Protein AF-A0A2E1R8P8-F1 (afdb_monomer_lite)

pLDDT: mean 82.02, std 10.62, range [42.16, 93.25]

Foldseek 3Di:
DDLVQKDKDQDDPWDDAPDRDTHDARIWIAGNVRDIAGEHAADPVCLVVVLVVLVRCLVVVDHRYAYEYECNSVVDVVSVVSCVPRPRCVQRYDYDHPDDDSVNVSVSVVSSVVVVVVVD

Structure (mmCIF, N/CA/C/O backbone):
data_AF-A0A2E1R8P8-F1
#
_entry.id   AF-A0A2E1R8P8-F1
#
loop_
_atom_site.group_PDB
_atom_site.id
_atom_site.type_symbol
_atom_site.label_atom_id
_atom_site.label_alt_id
_atom_site.label_comp_id
_atom_site.label_asym_id
_atom_site.label_entity_id
_atom_site.label_seq_id
_atom_site.pdbx_PDB_ins_code
_atom_site.Cartn_x
_atom_site.Cartn_y
_atom_site.Cartn_z
_atom_site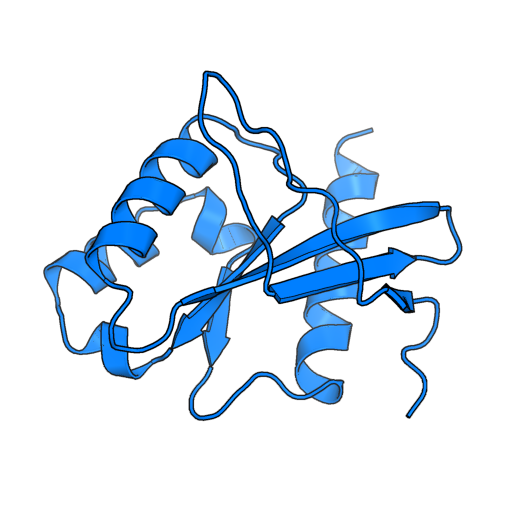.occupancy
_atom_site.B_iso_or_equiv
_atom_site.auth_seq_id
_atom_site.auth_comp_id
_atom_site.auth_asym_id
_atom_site.auth_atom_id
_atom_site.pdbx_PDB_model_num
ATOM 1 N N . ASN A 1 1 ? -23.000 -4.867 2.971 1.00 45.94 1 ASN A N 1
ATOM 2 C CA . ASN A 1 1 ? -21.568 -4.518 2.857 1.00 45.94 1 ASN A CA 1
ATOM 3 C C . ASN A 1 1 ? -21.086 -3.897 4.160 1.00 45.94 1 ASN A C 1
ATOM 5 O O . ASN A 1 1 ? -21.051 -2.684 4.266 1.00 45.94 1 ASN A O 1
ATOM 9 N N . LYS A 1 2 ? -20.805 -4.713 5.182 1.00 50.94 2 LYS A N 1
ATOM 10 C CA . LYS A 1 2 ? -20.149 -4.258 6.417 1.00 50.94 2 LYS A CA 1
ATOM 11 C C . LYS A 1 2 ? -18.732 -4.805 6.388 1.00 50.94 2 LYS A C 1
ATOM 13 O O . LYS A 1 2 ? -18.574 -5.994 6.116 1.00 50.94 2 LYS A O 1
ATOM 18 N N . ILE A 1 3 ? -17.740 -3.964 6.645 1.00 60.75 3 ILE A N 1
ATOM 19 C CA . ILE A 1 3 ? -16.432 -4.463 7.043 1.00 60.75 3 ILE A CA 1
ATOM 20 C C . ILE A 1 3 ? -16.523 -4.681 8.558 1.00 60.75 3 ILE A C 1
ATOM 22 O O . ILE A 1 3 ? -16.841 -3.732 9.274 1.00 60.75 3 ILE A O 1
ATOM 26 N N . PRO A 1 4 ? -16.356 -5.909 9.077 1.00 67.94 4 PRO A N 1
ATOM 27 C CA . PRO A 1 4 ? -16.381 -6.128 10.517 1.00 67.94 4 PRO A CA 1
ATOM 28 C C . PRO A 1 4 ? -15.318 -5.246 11.180 1.00 67.94 4 PRO A C 1
ATOM 30 O O . PRO A 1 4 ? -14.167 -5.276 10.770 1.00 67.94 4 PRO A O 1
ATOM 33 N N . ALA A 1 5 ? -15.723 -4.434 12.157 1.00 80.12 5 ALA A N 1
ATOM 34 C CA . ALA A 1 5 ? -14.879 -3.501 12.907 1.00 80.12 5 ALA A CA 1
ATOM 35 C C . ALA A 1 5 ? -14.208 -2.346 12.135 1.00 80.12 5 ALA A C 1
ATOM 37 O O . ALA A 1 5 ? -13.643 -1.487 12.805 1.00 80.12 5 ALA A O 1
ATOM 38 N N . TRP A 1 6 ? -14.307 -2.254 10.803 1.00 84.06 6 TRP A N 1
ATOM 39 C CA . TRP A 1 6 ? -13.785 -1.106 10.051 1.00 84.06 6 TRP A CA 1
ATOM 40 C C . TRP A 1 6 ? -14.877 -0.301 9.360 1.00 84.06 6 TRP A C 1
ATOM 42 O O . TRP A 1 6 ? -15.822 -0.840 8.786 1.00 84.06 6 TRP A O 1
ATOM 52 N N . GLU A 1 7 ? -14.692 1.009 9.349 1.00 85.69 7 GLU A N 1
ATOM 53 C CA . GLU A 1 7 ? -15.522 1.960 8.628 1.00 85.69 7 GLU A CA 1
ATOM 54 C C . GLU A 1 7 ? -14.688 2.644 7.548 1.00 85.69 7 GLU A C 1
ATOM 56 O O . GLU A 1 7 ? -13.566 3.085 7.800 1.00 85.69 7 GLU A O 1
ATOM 61 N N . LEU A 1 8 ? -15.236 2.718 6.334 1.00 84.06 8 LEU A N 1
ATOM 62 C CA . LEU A 1 8 ? -14.634 3.481 5.248 1.00 84.06 8 LEU A CA 1
ATOM 63 C C . LEU A 1 8 ? -15.028 4.951 5.412 1.00 84.06 8 LEU A C 1
ATOM 65 O O . LEU A 1 8 ? -16.191 5.312 5.234 1.00 84.06 8 LEU A O 1
ATOM 69 N N . THR A 1 9 ? -14.057 5.798 5.726 1.00 72.50 9 THR A N 1
ATOM 70 C CA . THR A 1 9 ? -14.219 7.248 5.764 1.00 72.50 9 THR A CA 1
ATOM 71 C C . THR A 1 9 ? -13.707 7.820 4.440 1.00 72.50 9 THR A C 1
ATOM 73 O O . THR A 1 9 ? -12.540 7.678 4.099 1.00 72.50 9 THR A O 1
ATOM 76 N N . SER A 1 10 ? -14.587 8.456 3.662 1.00 60.91 10 SER A N 1
ATOM 77 C CA . SER A 1 10 ? -14.255 9.011 2.335 1.00 60.91 10 SER A CA 1
ATOM 78 C C . SER A 1 10 ? -13.463 10.327 2.385 1.00 60.91 10 SER A C 1
ATOM 80 O O . SER A 1 10 ? -13.091 10.852 1.340 1.00 60.91 10 SER A O 1
ATOM 82 N N . THR A 1 11 ? -13.236 10.899 3.566 1.00 53.41 11 THR A N 1
ATOM 83 C CA . THR A 1 11 ? -12.580 12.201 3.732 1.00 53.41 11 THR A CA 1
ATOM 84 C C . THR A 1 11 ? -11.229 12.000 4.401 1.00 53.41 11 THR A C 1
ATOM 86 O O . THR A 1 11 ? -11.109 12.116 5.622 1.00 53.41 11 THR A O 1
ATOM 89 N N . ALA A 1 12 ? -10.218 11.634 3.617 1.00 54.22 12 ALA A N 1
ATOM 90 C CA . ALA A 1 12 ? -8.850 11.767 4.079 1.00 54.22 12 ALA A CA 1
ATOM 91 C C . ALA A 1 12 ? -8.433 13.230 3.904 1.00 54.22 12 ALA A C 1
ATOM 93 O O . ALA A 1 12 ? -8.213 13.690 2.784 1.00 54.22 12 ALA A O 1
ATOM 94 N N . ASP A 1 13 ? -8.307 13.947 5.020 1.00 62.19 13 ASP A N 1
ATOM 95 C CA . ASP A 1 13 ? -7.253 14.951 5.097 1.00 62.19 13 ASP A CA 1
ATOM 96 C C . ASP A 1 13 ? -5.937 14.234 4.770 1.00 62.19 13 ASP A C 1
ATOM 98 O O . ASP A 1 13 ? -5.728 13.072 5.137 1.00 62.19 13 ASP A O 1
ATOM 102 N N . TYR A 1 14 ? -5.096 14.897 3.993 1.00 68.88 14 TYR A N 1
ATOM 103 C CA . TYR A 1 14 ? -3.849 14.345 3.497 1.00 68.88 14 TYR A CA 1
ATOM 104 C C . TYR A 1 14 ? -2.985 13.740 4.618 1.00 68.88 14 TYR A C 1
ATOM 106 O O . TYR A 1 14 ? -2.942 14.239 5.744 1.00 68.88 14 TYR A O 1
ATOM 114 N N . LEU A 1 15 ? -2.249 12.673 4.305 1.00 75.44 15 LEU A N 1
ATOM 115 C CA . LEU A 1 15 ? -1.208 12.170 5.194 1.00 75.44 15 LEU A CA 1
ATOM 116 C C . LEU A 1 15 ? 0.068 12.980 4.981 1.00 75.44 15 LEU A C 1
ATOM 118 O O . LEU A 1 15 ? 0.556 13.100 3.856 1.00 75.44 15 LEU A O 1
ATOM 122 N N . GLN A 1 16 ? 0.614 13.515 6.071 1.00 70.88 16 GLN A N 1
ATOM 123 C CA . GLN A 1 16 ? 1.933 14.131 6.066 1.00 70.88 16 GLN A CA 1
ATOM 124 C C . GLN A 1 16 ? 2.987 13.054 6.329 1.00 70.88 16 GLN A C 1
ATOM 126 O O . GLN A 1 16 ? 2.976 12.405 7.380 1.00 70.88 16 GLN A O 1
ATOM 131 N N . PHE A 1 17 ? 3.882 12.856 5.365 1.00 70.88 17 PHE A N 1
ATOM 132 C CA . PHE A 1 17 ? 5.069 12.024 5.540 1.00 70.88 17 PHE A CA 1
ATOM 133 C C . PHE A 1 17 ? 6.255 12.874 5.996 1.00 70.88 17 PHE A C 1
ATOM 135 O O . PHE A 1 17 ? 6.144 14.093 6.143 1.00 70.88 17 PHE A O 1
ATOM 142 N N . THR A 1 18 ? 7.384 12.235 6.296 1.00 64.75 18 THR A N 1
ATOM 143 C CA . THR A 1 18 ? 8.611 12.960 6.640 1.00 64.75 18 THR A CA 1
ATOM 144 C C . THR A 1 18 ? 8.992 13.950 5.526 1.00 64.75 18 THR A C 1
ATOM 146 O O . THR A 1 18 ? 8.942 13.637 4.337 1.00 64.75 18 THR A O 1
ATOM 149 N N . GLY A 1 19 ? 9.364 15.175 5.916 1.00 66.88 19 GLY A N 1
ATOM 150 C CA . GLY A 1 19 ? 9.668 16.265 4.982 1.00 66.88 19 GLY A CA 1
ATOM 151 C C . GLY A 1 19 ? 8.424 17.015 4.486 1.00 66.88 19 GLY A C 1
ATOM 152 O O . GLY A 1 19 ? 7.488 17.259 5.245 1.00 66.88 19 GLY A O 1
ATOM 153 N N . GLU A 1 20 ? 8.443 17.416 3.212 1.00 63.91 20 GLU A N 1
ATOM 154 C CA . GLU A 1 20 ? 7.361 18.164 2.543 1.00 63.91 20 GLU A CA 1
ATOM 155 C C . GLU A 1 20 ? 6.427 17.256 1.722 1.00 63.91 20 GLU A C 1
ATOM 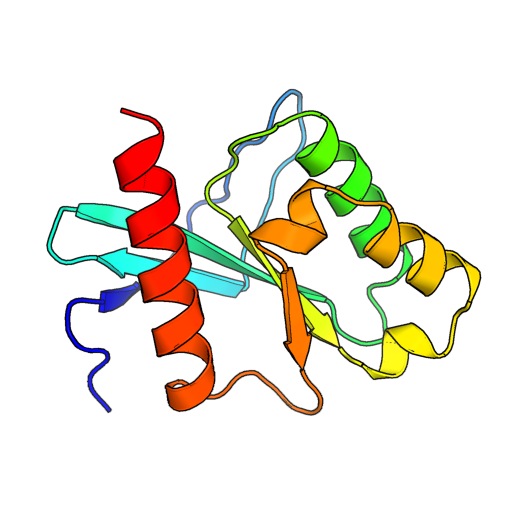157 O O . GLU A 1 20 ? 5.553 17.740 1.003 1.00 63.91 20 GLU A O 1
ATOM 162 N N . SER A 1 21 ? 6.603 15.931 1.805 1.00 68.69 21 SER A N 1
ATOM 163 C CA . SER A 1 21 ? 5.784 14.995 1.038 1.00 68.69 21 SER A CA 1
ATOM 164 C C . SER A 1 21 ? 4.390 14.853 1.642 1.00 68.69 21 SER A C 1
ATOM 166 O O . SER A 1 21 ? 4.210 14.567 2.831 1.00 68.69 21 SER A O 1
ATOM 168 N N . VAL A 1 22 ? 3.397 15.026 0.776 1.00 73.19 22 VAL A N 1
ATOM 169 C CA . VAL A 1 22 ? 1.980 14.905 1.092 1.00 73.19 22 VAL A CA 1
ATOM 170 C C . VAL A 1 22 ? 1.409 13.718 0.323 1.00 73.19 22 VAL A C 1
ATOM 172 O O . VAL A 1 22 ? 1.729 13.490 -0.846 1.00 73.19 22 VAL A O 1
ATOM 175 N N . CYS A 1 23 ? 0.558 12.942 0.981 1.00 79.56 23 CYS A N 1
ATOM 176 C CA . CYS A 1 23 ? -0.149 11.826 0.376 1.00 79.56 23 CYS A CA 1
ATOM 177 C C . CYS A 1 23 ? -1.649 12.042 0.437 1.00 79.56 23 CYS A C 1
ATOM 179 O O . CYS A 1 23 ? -2.208 12.305 1.500 1.00 79.56 23 CYS A O 1
ATOM 181 N N . PHE A 1 24 ? -2.293 11.879 -0.713 1.00 82.12 24 PHE A N 1
ATOM 182 C CA . PHE A 1 24 ? -3.739 11.932 -0.864 1.00 82.12 24 PHE A CA 1
ATOM 183 C C . PHE A 1 24 ? -4.226 10.507 -1.123 1.00 82.12 24 PHE A C 1
ATOM 185 O O . PHE A 1 24 ? -4.279 10.088 -2.277 1.00 82.12 24 PHE A O 1
ATOM 192 N N . PRO A 1 25 ? -4.489 9.724 -0.064 1.00 84.75 25 PRO A N 1
ATOM 193 C CA . PRO A 1 25 ? -4.901 8.340 -0.234 1.00 84.75 25 PRO A CA 1
ATOM 194 C C . PRO A 1 25 ? -6.307 8.262 -0.836 1.00 84.75 25 PRO A C 1
ATOM 196 O O . PRO A 1 25 ? -7.164 9.096 -0.544 1.00 84.75 25 PRO A O 1
ATOM 199 N N . ASP A 1 26 ? -6.562 7.217 -1.619 1.00 85.81 26 ASP A N 1
ATOM 200 C CA . ASP A 1 26 ? -7.879 6.947 -2.203 1.00 85.81 26 ASP A CA 1
ATOM 201 C C . ASP A 1 26 ? -8.924 6.611 -1.132 1.00 85.81 26 ASP A C 1
ATOM 203 O O . ASP A 1 26 ? -10.103 6.937 -1.272 1.00 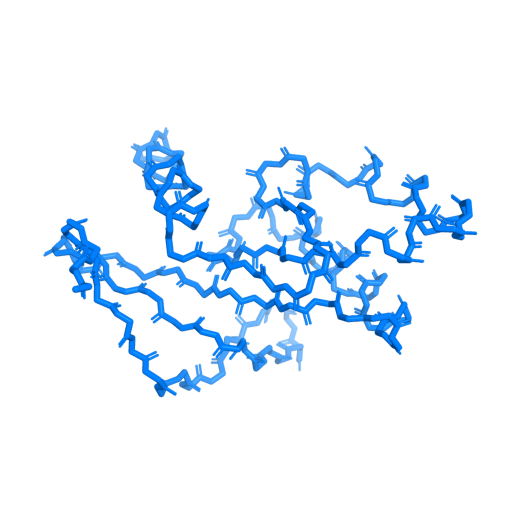85.81 26 ASP A O 1
ATOM 207 N N . PHE A 1 27 ? -8.498 5.952 -0.049 1.00 87.38 27 PHE A N 1
ATOM 208 C CA . PHE A 1 27 ? -9.390 5.508 1.019 1.00 87.38 27 PHE A CA 1
ATOM 209 C C . PHE A 1 27 ? -8.768 5.682 2.404 1.00 87.38 27 PHE A C 1
ATOM 211 O O . PHE A 1 27 ? -7.569 5.479 2.595 1.00 87.38 27 PHE A O 1
ATOM 218 N N . LEU A 1 28 ? -9.607 5.977 3.398 1.00 87.88 28 LEU A N 1
ATOM 219 C CA . LEU A 1 28 ? -9.242 5.943 4.811 1.00 87.88 28 LEU A CA 1
ATOM 220 C C . LEU A 1 28 ? -10.141 4.950 5.542 1.00 87.88 28 LEU A C 1
ATOM 222 O O . LEU A 1 28 ? -11.366 5.059 5.507 1.00 87.88 28 LEU A O 1
ATOM 226 N N . PHE A 1 29 ? -9.535 3.991 6.230 1.00 88.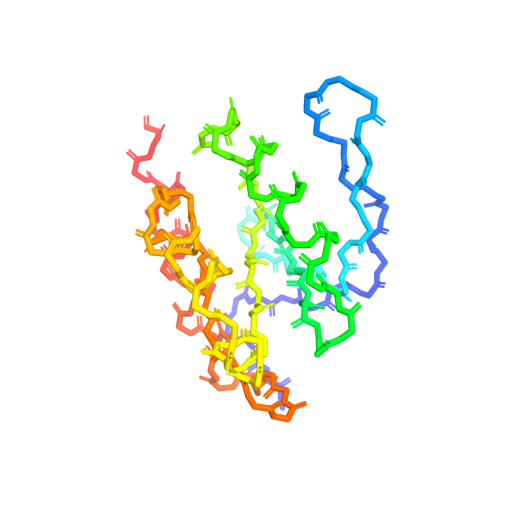44 29 PHE A N 1
ATOM 227 C CA . PHE A 1 29 ? -10.243 3.006 7.034 1.00 88.44 29 PHE A CA 1
ATOM 228 C C . PHE A 1 29 ? -10.028 3.302 8.513 1.00 88.44 29 PHE A C 1
ATOM 230 O O . PHE A 1 29 ? -8.892 3.430 8.974 1.00 88.44 29 PHE A O 1
ATOM 237 N N . THR A 1 30 ? -11.123 3.386 9.263 1.00 88.06 30 THR A N 1
ATOM 238 C CA . THR A 1 30 ? -11.107 3.583 10.714 1.00 88.06 30 THR A CA 1
ATOM 239 C C . THR A 1 30 ? -11.575 2.306 11.395 1.00 88.06 30 THR A C 1
ATOM 241 O O . THR A 1 30 ? -12.695 1.857 11.170 1.00 88.06 30 THR A O 1
ATOM 244 N N . HIS A 1 31 ? -10.722 1.712 12.223 1.00 89.31 31 HIS A N 1
ATOM 245 C CA . HIS A 1 31 ? -11.080 0.575 13.062 1.00 89.31 31 HIS A CA 1
ATOM 246 C C . HIS A 1 31 ? -11.893 1.039 14.279 1.00 89.31 31 HIS A C 1
ATOM 248 O O . HIS A 1 31 ? -11.689 2.142 14.786 1.00 89.31 31 HIS A O 1
ATOM 254 N N . SER A 1 32 ? -12.740 0.169 14.827 1.00 87.81 32 SER A N 1
ATOM 255 C CA . SER A 1 32 ? -13.554 0.426 16.025 1.00 87.81 32 SER A CA 1
ATOM 256 C C . SER A 1 32 ? -12.729 0.782 17.270 1.00 87.81 32 SER A C 1
ATOM 258 O O . SER A 1 32 ? -13.227 1.443 18.176 1.00 87.81 32 SER A O 1
ATOM 260 N N . SER A 1 33 ? -11.445 0.409 17.302 1.00 86.62 33 SER A N 1
ATOM 261 C CA . SER A 1 33 ? -10.491 0.825 18.341 1.00 86.62 33 SER A CA 1
ATOM 262 C C . SER A 1 33 ? -9.967 2.261 18.174 1.00 86.62 33 SER A C 1
ATOM 264 O O . SER A 1 33 ? -9.097 2.680 18.934 1.00 86.62 33 SER A O 1
ATOM 266 N N . GLY A 1 34 ? -10.386 2.981 17.130 1.00 85.06 34 GLY A N 1
ATOM 267 C CA . GLY A 1 34 ? -9.922 4.327 16.780 1.00 85.06 34 GLY A CA 1
ATOM 268 C C . GLY A 1 34 ? -8.625 4.383 15.963 1.00 85.06 34 GLY A C 1
ATOM 269 O O . GLY A 1 34 ? -8.178 5.474 15.609 1.00 85.06 34 GLY A O 1
ATOM 270 N N . LYS A 1 35 ? -8.004 3.238 15.639 1.00 86.69 35 LYS A N 1
ATOM 271 C CA . LYS A 1 35 ? -6.830 3.189 14.750 1.00 86.69 35 LYS A CA 1
ATOM 272 C C . LYS A 1 35 ? -7.258 3.460 13.309 1.00 86.69 35 LYS A C 1
ATOM 274 O O . LYS A 1 35 ? -8.314 3.000 12.886 1.00 86.69 35 LYS A O 1
ATOM 279 N N . LYS A 1 36 ? -6.428 4.187 12.564 1.00 87.50 36 LYS A N 1
ATOM 280 C CA . LYS A 1 36 ? -6.696 4.566 11.176 1.00 87.50 36 LYS A CA 1
ATOM 281 C C . LYS A 1 36 ? -5.583 4.072 10.267 1.00 87.50 36 LYS A C 1
ATOM 283 O O . LYS A 1 36 ? -4.416 4.173 10.640 1.00 87.50 36 LYS A O 1
ATOM 288 N N . VAL A 1 37 ? -5.957 3.584 9.093 1.00 88.44 37 VAL A N 1
ATOM 289 C CA . VAL A 1 37 ? -5.030 3.204 8.025 1.00 88.44 37 VAL A CA 1
ATOM 290 C C . VAL A 1 37 ? -5.544 3.754 6.706 1.00 88.44 37 VAL A C 1
ATOM 292 O O . VAL A 1 37 ? -6.723 3.615 6.374 1.00 88.44 37 VAL A O 1
ATOM 295 N N . ALA A 1 38 ? -4.667 4.427 5.976 1.00 89.94 38 ALA A N 1
ATOM 296 C CA . ALA A 1 38 ? -4.965 4.913 4.643 1.00 89.94 38 ALA A CA 1
ATOM 297 C C . ALA A 1 38 ? -4.651 3.843 3.594 1.00 89.94 38 ALA A C 1
ATOM 299 O O . ALA A 1 38 ? -3.880 2.920 3.849 1.00 89.94 38 ALA A O 1
ATOM 300 N N . MET A 1 39 ? -5.212 3.980 2.400 1.00 89.94 39 MET A N 1
ATOM 301 C CA . MET A 1 39 ? -4.897 3.141 1.250 1.00 89.94 39 MET A CA 1
ATOM 302 C C . MET A 1 39 ? -4.729 4.008 0.007 1.00 89.94 39 MET A C 1
ATOM 304 O O . MET A 1 39 ? -5.607 4.809 -0.303 1.00 89.94 39 MET A O 1
ATOM 308 N N . GLU A 1 40 ? -3.623 3.813 -0.704 1.00 90.62 40 GLU A N 1
ATOM 309 C CA . GLU A 1 40 ? -3.297 4.486 -1.968 1.00 90.62 40 GLU A CA 1
ATOM 310 C C . GLU A 1 40 ? -3.157 3.428 -3.074 1.00 90.62 40 GLU A C 1
ATOM 312 O O . GLU A 1 40 ? -2.522 2.385 -2.884 1.00 90.62 40 GLU A O 1
ATOM 317 N N . LEU A 1 41 ? -3.800 3.665 -4.218 1.00 90.81 41 LEU A N 1
ATOM 318 C CA . LEU A 1 41 ? -3.901 2.749 -5.347 1.00 90.81 41 LEU A CA 1
ATOM 319 C C . LEU A 1 41 ? -3.134 3.279 -6.564 1.00 90.81 41 LEU A C 1
ATOM 321 O O . LEU A 1 41 ? -3.541 4.196 -7.284 1.00 90.81 41 LEU A O 1
ATOM 325 N N . PHE A 1 42 ? -2.040 2.599 -6.877 1.00 90.94 42 PHE A N 1
ATOM 326 C CA . PHE A 1 42 ? -1.209 2.868 -8.037 1.00 90.94 42 PHE A CA 1
ATOM 327 C C . PHE A 1 42 ? -1.740 2.107 -9.246 1.00 90.94 42 PHE A C 1
ATOM 329 O O . PHE A 1 42 ? -1.609 0.887 -9.375 1.00 90.94 42 PHE A O 1
ATOM 336 N N . HIS A 1 43 ? -2.371 2.856 -10.143 1.00 88.69 43 HIS A N 1
ATOM 337 C CA . HIS A 1 43 ? -2.870 2.361 -11.413 1.00 88.69 43 HIS A CA 1
ATOM 338 C C . HIS A 1 43 ? -1.762 2.373 -12.466 1.00 88.69 43 HIS A C 1
ATOM 340 O O . HIS A 1 43 ? -0.664 2.877 -12.250 1.00 88.69 43 HIS A O 1
ATOM 346 N N . THR A 1 44 ? -2.064 1.829 -13.641 1.00 84.44 44 THR A N 1
ATOM 347 C CA . THR A 1 44 ? -1.087 1.603 -14.720 1.00 84.44 44 THR A CA 1
ATOM 348 C C . THR A 1 44 ? -0.290 2.833 -15.165 1.00 84.44 44 THR A C 1
ATOM 350 O O . THR A 1 44 ? 0.759 2.682 -15.777 1.00 84.44 44 THR A O 1
ATOM 353 N N . TRP A 1 45 ? -0.766 4.045 -14.869 1.00 81.00 45 TRP A N 1
ATOM 354 C CA . TRP A 1 45 ? -0.151 5.300 -15.309 1.00 81.00 45 TRP A CA 1
ATOM 355 C C . TRP A 1 45 ? 0.691 5.935 -14.191 1.00 81.00 45 TRP A C 1
ATOM 357 O O . TRP A 1 45 ? 1.289 6.988 -14.382 1.00 81.00 45 TRP A O 1
ATOM 367 N N . HIS A 1 46 ? 0.753 5.296 -13.018 1.00 82.81 46 HIS A N 1
ATOM 368 C CA . HIS A 1 46 ? 1.388 5.826 -11.812 1.00 82.81 46 HIS A CA 1
ATOM 369 C C . HIS A 1 46 ? 2.773 5.212 -11.539 1.00 82.81 46 HIS A C 1
ATOM 371 O O . HIS A 1 46 ? 3.193 5.162 -10.388 1.00 82.81 46 HIS A O 1
ATOM 377 N N . ALA A 1 47 ? 3.505 4.763 -12.566 1.00 81.81 47 ALA A N 1
ATOM 378 C CA . ALA A 1 47 ? 4.823 4.139 -12.390 1.00 81.81 47 ALA A CA 1
ATOM 379 C C . ALA A 1 47 ? 5.837 5.063 -11.681 1.00 81.81 47 ALA A C 1
ATOM 381 O O . ALA A 1 47 ? 6.415 4.677 -10.670 1.00 81.81 47 ALA A O 1
ATOM 382 N N . ALA A 1 48 ? 6.013 6.301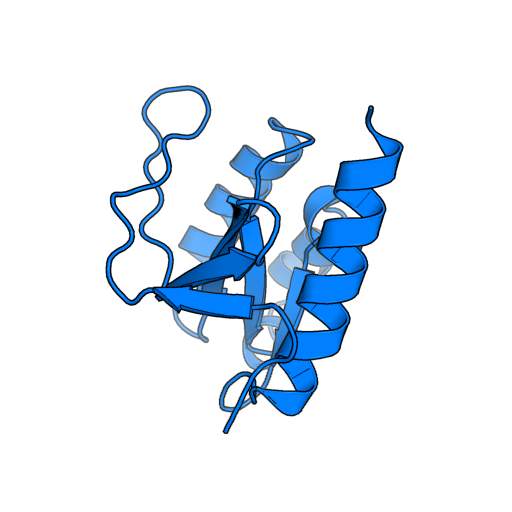 -12.157 1.00 84.62 48 ALA A N 1
ATOM 383 C CA . ALA A 1 48 ? 6.930 7.257 -11.527 1.00 84.62 48 ALA A CA 1
ATOM 384 C C . ALA A 1 48 ? 6.480 7.687 -10.108 1.00 84.62 48 ALA A C 1
ATOM 386 O O . ALA A 1 48 ? 7.301 7.623 -9.193 1.00 84.62 48 ALA A O 1
ATOM 387 N N . PRO A 1 49 ? 5.195 8.036 -9.869 1.00 87.31 49 PRO A N 1
ATOM 388 C CA . PRO A 1 49 ? 4.686 8.272 -8.515 1.00 87.31 49 PRO A CA 1
ATOM 389 C C . PRO A 1 49 ? 4.887 7.096 -7.548 1.00 87.31 49 PRO A C 1
ATOM 391 O O . PRO A 1 49 ? 5.169 7.318 -6.373 1.00 87.31 49 PRO A O 1
ATOM 394 N N . LEU A 1 50 ? 4.768 5.852 -8.028 1.00 89.19 50 LEU A N 1
ATOM 395 C CA . LEU A 1 50 ? 4.969 4.656 -7.209 1.00 89.19 50 LEU A CA 1
ATOM 396 C C . LEU A 1 50 ? 6.415 4.541 -6.722 1.00 89.19 50 LEU A C 1
ATOM 398 O O . LEU A 1 50 ? 6.636 4.306 -5.539 1.00 89.19 50 LEU A O 1
ATOM 402 N N . VAL A 1 51 ? 7.400 4.747 -7.601 1.00 87.38 51 VAL A N 1
ATOM 403 C CA . VAL A 1 51 ? 8.824 4.692 -7.221 1.00 87.38 51 VAL A CA 1
ATOM 404 C C . VAL A 1 51 ? 9.147 5.730 -6.147 1.00 87.38 51 VAL A C 1
ATOM 406 O O . VAL A 1 51 ? 9.796 5.410 -5.150 1.00 87.38 51 VAL A O 1
ATOM 409 N N . GLU A 1 52 ? 8.656 6.956 -6.321 1.00 87.44 52 GLU A N 1
ATOM 410 C CA . GLU A 1 52 ? 8.863 8.028 -5.349 1.00 87.44 52 GLU A CA 1
ATOM 411 C C . GLU A 1 52 ? 8.205 7.704 -4.004 1.00 87.44 52 GLU A C 1
ATOM 413 O O . GLU A 1 52 ? 8.814 7.874 -2.946 1.00 87.44 52 GLU A O 1
ATOM 418 N N . ARG A 1 53 ? 6.992 7.143 -4.026 1.00 88.31 53 ARG A N 1
ATOM 419 C CA . ARG A 1 53 ? 6.318 6.705 -2.805 1.00 88.31 53 ARG A CA 1
ATOM 420 C C . ARG A 1 53 ? 7.089 5.591 -2.092 1.00 88.31 53 ARG A C 1
ATOM 422 O O . ARG A 1 53 ? 7.220 5.649 -0.872 1.00 88.31 53 ARG A O 1
ATOM 429 N N . LEU A 1 54 ? 7.632 4.613 -2.820 1.00 87.81 54 LEU A N 1
ATOM 430 C CA . LEU A 1 54 ? 8.451 3.545 -2.235 1.00 87.81 54 LEU A CA 1
ATOM 431 C C . LEU A 1 54 ? 9.717 4.105 -1.571 1.00 87.81 54 LEU A C 1
ATOM 433 O O . LEU A 1 54 ? 9.997 3.744 -0.433 1.00 87.81 54 LEU A O 1
ATOM 437 N N . ASN A 1 55 ? 10.428 5.043 -2.218 1.00 86.31 55 ASN A N 1
ATOM 438 C CA . ASN A 1 55 ? 11.580 5.735 -1.613 1.00 86.31 55 ASN A CA 1
ATOM 439 C C . ASN A 1 55 ? 11.220 6.359 -0.255 1.00 86.31 55 ASN A C 1
ATOM 441 O O . ASN A 1 55 ? 11.958 6.219 0.719 1.00 86.31 55 ASN A O 1
ATOM 445 N N . GLN A 1 56 ? 10.083 7.051 -0.197 1.00 84.56 56 GLN A N 1
ATOM 446 C CA . GLN A 1 56 ? 9.638 7.761 1.000 1.00 84.56 56 GLN A CA 1
ATOM 447 C C . GLN A 1 56 ? 9.230 6.804 2.124 1.00 84.56 56 GLN A C 1
ATOM 449 O O . GLN A 1 56 ? 9.557 7.036 3.286 1.00 84.56 56 GLN A O 1
ATOM 454 N N . LEU A 1 57 ? 8.536 5.717 1.789 1.00 85.75 57 LEU A N 1
ATOM 455 C CA . LEU A 1 57 ? 8.044 4.755 2.773 1.00 85.75 57 LEU A CA 1
ATOM 456 C C . LEU A 1 57 ? 9.140 3.821 3.286 1.00 85.75 57 LEU A C 1
ATOM 458 O O . LEU A 1 57 ? 9.142 3.493 4.468 1.00 85.75 57 LEU A O 1
ATOM 462 N N . ASP A 1 58 ? 10.112 3.453 2.452 1.00 82.69 58 ASP A N 1
ATOM 463 C CA . ASP A 1 58 ? 11.291 2.713 2.914 1.00 82.69 58 ASP A CA 1
ATOM 464 C C . ASP A 1 58 ? 12.149 3.572 3.867 1.00 82.69 58 ASP A C 1
ATOM 466 O O . ASP A 1 58 ? 12.763 3.048 4.794 1.00 82.69 58 ASP A O 1
ATOM 470 N N . ALA A 1 59 ? 12.150 4.902 3.702 1.00 80.44 59 ALA A N 1
ATOM 471 C CA . ALA A 1 59 ? 12.768 5.823 4.660 1.00 80.44 59 ALA A CA 1
ATOM 472 C C . ALA A 1 59 ? 11.944 5.997 5.955 1.00 80.44 59 ALA A C 1
ATOM 474 O O . ALA A 1 59 ? 12.484 6.403 6.987 1.00 80.44 59 ALA A O 1
ATOM 475 N N . GLN A 1 60 ? 10.644 5.687 5.920 1.00 73.81 60 GLN A N 1
ATOM 476 C CA . GLN A 1 60 ? 9.699 5.841 7.024 1.00 73.81 60 GLN A CA 1
ATOM 477 C C . GLN A 1 60 ? 9.070 4.481 7.374 1.00 73.81 60 GLN A C 1
ATOM 479 O O . GLN A 1 60 ? 7.922 4.201 7.035 1.00 73.81 60 GLN A O 1
ATOM 484 N N . ASN A 1 61 ? 9.819 3.657 8.115 1.00 64.81 61 ASN A N 1
ATOM 485 C CA . ASN A 1 61 ? 9.516 2.256 8.467 1.00 64.81 61 ASN A CA 1
ATOM 486 C C . ASN A 1 61 ? 8.090 1.918 8.974 1.00 64.81 61 ASN A C 1
ATOM 488 O O . ASN A 1 61 ? 7.760 0.734 9.065 1.00 64.81 61 ASN A O 1
ATOM 492 N N . SER A 1 62 ? 7.260 2.896 9.346 1.00 66.56 62 SER A N 1
ATOM 493 C CA . SER A 1 62 ? 5.986 2.679 10.053 1.00 66.56 62 SER A CA 1
ATOM 494 C C . SER A 1 62 ? 4.869 3.671 9.681 1.00 66.56 62 SER A C 1
ATOM 496 O O . SER A 1 62 ? 4.007 4.005 10.495 1.00 66.56 62 SER A O 1
ATOM 498 N N . ALA A 1 63 ? 4.835 4.143 8.431 1.00 74.69 63 ALA A N 1
ATOM 499 C CA . ALA A 1 63 ? 3.684 4.894 7.924 1.00 74.69 63 ALA A CA 1
ATOM 500 C C . ALA A 1 63 ? 2.387 4.040 7.921 1.00 74.69 63 ALA A C 1
ATOM 502 O O . ALA A 1 63 ? 2.423 2.894 7.465 1.00 74.69 63 ALA A O 1
ATOM 503 N N . PRO A 1 64 ? 1.226 4.567 8.365 1.00 81.88 64 PRO A N 1
ATOM 504 C CA . PRO A 1 64 ? -0.055 3.854 8.365 1.00 81.88 64 PRO A CA 1
ATOM 505 C C . PRO A 1 64 ? -0.724 3.865 6.973 1.00 81.88 64 PRO A C 1
ATOM 507 O O . PRO A 1 64 ? -1.842 4.363 6.821 1.00 81.88 64 PRO A O 1
ATOM 510 N N . LEU A 1 65 ? -0.035 3.342 5.953 1.00 88.06 65 LEU A N 1
ATOM 511 C CA . LEU A 1 65 ? -0.485 3.330 4.559 1.00 88.06 65 LEU A CA 1
ATOM 512 C C . LEU A 1 65 ? -0.442 1.910 3.967 1.00 88.06 65 LEU A C 1
ATOM 514 O O . LEU A 1 65 ? 0.561 1.213 4.040 1.00 88.06 65 LEU A O 1
ATOM 518 N N . LEU A 1 66 ? -1.537 1.484 3.345 1.00 91.12 66 LEU A N 1
ATOM 519 C CA . LEU A 1 66 ? -1.576 0.300 2.492 1.00 91.12 66 LEU A CA 1
ATOM 520 C C . LEU A 1 66 ? -1.356 0.706 1.035 1.00 91.12 66 LEU A C 1
ATOM 522 O O . LEU A 1 66 ? -2.011 1.624 0.538 1.00 91.12 66 LEU A O 1
ATOM 526 N N . LEU A 1 67 ? -0.474 -0.011 0.342 1.00 91.38 67 LEU A N 1
ATOM 527 C CA . LEU A 1 67 ? -0.146 0.250 -1.059 1.00 91.38 67 LEU A CA 1
ATOM 528 C C . LEU A 1 67 ? -0.790 -0.794 -1.965 1.00 91.38 67 LEU A C 1
ATOM 530 O O . LEU A 1 67 ? -0.373 -1.951 -1.991 1.00 91.38 67 LEU A O 1
ATOM 534 N N . GLY A 1 68 ? -1.779 -0.388 -2.754 1.00 93.25 68 GLY A N 1
ATOM 535 C CA . GLY A 1 68 ? -2.297 -1.218 -3.834 1.00 93.25 68 GLY A CA 1
ATOM 536 C C . GLY A 1 68 ? -1.552 -0.931 -5.130 1.00 93.25 68 GLY A C 1
ATOM 537 O O . GLY A 1 68 ? -1.527 0.210 -5.575 1.00 93.25 68 GLY A O 1
ATOM 538 N N . VAL A 1 69 ? -1.008 -1.954 -5.788 1.00 93.06 69 VAL A N 1
ATOM 539 C CA . VAL A 1 69 ? -0.332 -1.821 -7.089 1.00 93.06 69 VAL A CA 1
ATOM 540 C C . VAL A 1 69 ? -1.063 -2.628 -8.153 1.00 93.06 69 VAL A C 1
ATOM 542 O O . VAL A 1 69 ? -1.330 -3.824 -7.994 1.00 93.06 69 VAL A O 1
ATOM 545 N N . ASN A 1 70 ? -1.401 -1.980 -9.265 1.00 92.88 70 ASN A N 1
ATOM 546 C CA . ASN A 1 70 ? -2.012 -2.657 -10.396 1.00 92.88 70 ASN A CA 1
ATOM 547 C C . ASN A 1 70 ? -1.008 -3.623 -11.041 1.00 92.88 70 ASN A C 1
ATOM 549 O O . ASN A 1 70 ? 0.087 -3.219 -11.417 1.00 92.88 70 ASN A O 1
ATOM 553 N N . ARG A 1 71 ? -1.391 -4.886 -11.240 1.00 90.12 71 ARG A N 1
ATOM 554 C CA . ARG A 1 71 ? -0.532 -5.931 -11.822 1.00 90.12 71 ARG A CA 1
ATOM 555 C C . ARG A 1 71 ? 0.022 -5.588 -13.199 1.00 90.12 71 ARG A C 1
ATOM 557 O O . ARG A 1 71 ? 1.070 -6.101 -13.551 1.00 90.12 71 ARG A O 1
ATOM 564 N N . ASN A 1 72 ? -0.641 -4.733 -13.969 1.00 89.19 72 ASN A N 1
ATOM 565 C CA . ASN A 1 72 ? -0.124 -4.304 -15.267 1.00 89.19 72 ASN A CA 1
ATOM 566 C C . ASN A 1 72 ? 1.159 -3.454 -15.142 1.00 89.19 72 ASN A C 1
ATOM 568 O O . ASN A 1 72 ? 1.888 -3.332 -16.120 1.00 89.19 72 ASN A O 1
ATOM 572 N N . LEU A 1 73 ? 1.455 -2.893 -13.959 1.00 86.44 73 LEU A N 1
ATOM 573 C CA . LEU A 1 73 ? 2.740 -2.243 -13.670 1.00 86.44 73 LEU A CA 1
ATOM 574 C C . LEU A 1 73 ? 3.901 -3.246 -13.579 1.00 86.44 73 LEU A C 1
ATOM 576 O O . LEU A 1 73 ? 5.042 -2.854 -13.790 1.00 86.44 73 LEU A O 1
ATOM 580 N N . LEU A 1 74 ? 3.614 -4.534 -13.348 1.00 86.44 74 LEU A N 1
ATOM 581 C CA . LEU A 1 74 ? 4.622 -5.601 -13.296 1.00 86.44 74 LEU A CA 1
ATOM 582 C C . LEU A 1 74 ? 5.165 -5.994 -14.678 1.00 86.44 74 LEU A C 1
ATOM 584 O O . LEU A 1 74 ? 6.051 -6.828 -14.780 1.00 86.44 74 LEU A O 1
ATOM 588 N N . ASN A 1 75 ? 4.640 -5.401 -15.756 1.00 86.44 75 ASN A N 1
ATOM 589 C CA . ASN A 1 75 ? 5.214 -5.550 -17.096 1.00 86.44 75 ASN A CA 1
ATOM 590 C C . ASN A 1 75 ? 6.496 -4.715 -17.281 1.00 86.44 75 ASN A C 1
ATOM 592 O O . ASN A 1 75 ? 7.098 -4.751 -18.350 1.00 86.44 75 ASN A O 1
ATOM 596 N N . ASN A 1 76 ? 6.863 -3.907 -16.283 1.00 86.69 76 ASN A N 1
ATOM 597 C CA . ASN A 1 76 ? 8.119 -3.180 -16.232 1.00 86.69 76 ASN A CA 1
ATOM 598 C C . ASN A 1 76 ? 9.047 -3.887 -15.233 1.00 86.69 76 ASN A C 1
ATOM 600 O O . ASN A 1 76 ? 8.775 -3.885 -14.029 1.00 86.69 76 ASN A O 1
ATOM 604 N N . ASP A 1 77 ? 10.126 -4.480 -15.742 1.00 87.88 77 ASP A N 1
ATOM 605 C CA . ASP A 1 77 ? 11.078 -5.259 -14.943 1.00 87.88 77 ASP A CA 1
ATOM 606 C C . ASP A 1 77 ? 11.750 -4.402 -13.857 1.00 87.88 77 ASP A C 1
ATOM 608 O O . ASP A 1 77 ? 11.794 -4.808 -12.700 1.00 87.88 77 ASP A O 1
ATOM 612 N N . GLU A 1 78 ? 12.156 -3.168 -14.178 1.00 87.88 78 GLU A N 1
ATOM 613 C CA . GLU A 1 78 ? 12.781 -2.238 -13.222 1.00 87.88 78 GLU A CA 1
ATOM 614 C C . GLU A 1 78 ? 11.833 -1.894 -12.062 1.00 87.88 78 GLU A C 1
ATOM 616 O O . GLU A 1 78 ? 12.217 -1.879 -10.891 1.00 87.88 78 GLU A O 1
ATOM 621 N N . LEU A 1 79 ? 10.556 -1.654 -12.371 1.00 87.75 79 LEU A N 1
ATOM 622 C CA . LEU A 1 79 ? 9.551 -1.369 -11.349 1.00 87.75 79 LEU A CA 1
ATOM 623 C C . LEU A 1 79 ? 9.244 -2.602 -10.492 1.00 87.75 79 LEU A C 1
ATOM 625 O O . LEU A 1 79 ? 8.995 -2.477 -9.292 1.00 87.75 79 LEU A O 1
ATOM 629 N N . THR A 1 80 ? 9.268 -3.783 -11.103 1.00 89.38 80 THR A N 1
ATOM 630 C CA . THR A 1 80 ? 9.053 -5.058 -10.415 1.00 89.38 80 THR A CA 1
ATOM 631 C C . THR A 1 80 ? 10.180 -5.331 -9.427 1.00 89.38 80 THR A C 1
ATOM 633 O O . THR A 1 80 ? 9.905 -5.529 -8.246 1.00 89.38 80 THR A O 1
ATOM 636 N N . GLU A 1 81 ? 11.438 -5.219 -9.859 1.00 89.69 81 GLU A N 1
ATOM 637 C CA . GLU A 1 81 ? 12.607 -5.331 -8.976 1.00 89.69 81 GLU A CA 1
ATOM 638 C C . GLU A 1 81 ? 12.534 -4.325 -7.822 1.00 89.69 81 GLU A C 1
ATOM 640 O O . GLU A 1 81 ? 12.874 -4.625 -6.670 1.00 89.69 81 GLU A O 1
ATOM 645 N N . ARG A 1 82 ? 12.031 -3.117 -8.099 1.00 88.81 82 ARG A N 1
ATOM 646 C CA . ARG A 1 82 ? 11.885 -2.094 -7.071 1.00 88.81 82 ARG A CA 1
ATOM 647 C C . ARG A 1 82 ? 10.815 -2.426 -6.029 1.00 88.81 82 ARG A C 1
ATOM 649 O O . ARG A 1 82 ? 11.012 -2.162 -4.844 1.00 88.81 82 ARG A O 1
ATOM 656 N N . LEU A 1 83 ? 9.693 -2.998 -6.452 1.00 89.75 83 LEU A N 1
ATOM 657 C CA . LEU A 1 83 ? 8.633 -3.458 -5.554 1.00 89.75 83 LEU A CA 1
ATOM 658 C C . LEU A 1 83 ? 9.089 -4.644 -4.703 1.00 89.75 83 LEU A C 1
ATOM 660 O O . LEU A 1 83 ? 8.788 -4.694 -3.513 1.00 89.75 83 LEU A O 1
ATOM 664 N N . GLU A 1 84 ? 9.836 -5.571 -5.297 1.00 89.50 84 GLU A N 1
ATOM 665 C CA . GLU A 1 84 ? 10.355 -6.755 -4.609 1.00 89.50 84 GLU A CA 1
ATOM 666 C C . GLU A 1 84 ? 11.453 -6.415 -3.593 1.00 89.50 84 GLU A C 1
ATOM 668 O O . GLU A 1 84 ? 11.558 -7.072 -2.557 1.00 89.50 84 GLU A O 1
ATOM 673 N N . SER A 1 85 ? 12.241 -5.368 -3.848 1.00 89.94 85 SER A N 1
ATOM 674 C CA . SER A 1 85 ? 13.286 -4.894 -2.930 1.00 89.94 85 SER A CA 1
ATOM 675 C C . SER A 1 85 ? 12.777 -3.978 -1.809 1.00 89.94 85 SER A C 1
ATOM 677 O O . SER A 1 85 ? 13.492 -3.772 -0.825 1.00 89.94 85 SER A O 1
ATOM 679 N N . SER A 1 86 ? 11.553 -3.448 -1.909 1.00 88.62 86 SER A N 1
ATOM 680 C CA . SER A 1 86 ? 10.974 -2.593 -0.868 1.00 88.62 86 SER A CA 1
ATOM 681 C C . SER A 1 86 ? 10.506 -3.415 0.334 1.00 88.62 86 SER A C 1
ATOM 683 O O . SER A 1 86 ? 9.527 -4.169 0.283 1.00 88.62 86 SER A O 1
ATOM 685 N N . LEU A 1 87 ? 11.171 -3.202 1.473 1.00 86.88 87 LEU A N 1
ATOM 686 C CA . LEU A 1 87 ? 10.762 -3.787 2.750 1.00 86.88 87 LEU A CA 1
ATOM 687 C C . LEU A 1 87 ? 9.369 -3.306 3.151 1.00 86.88 87 LEU A C 1
ATOM 689 O O . LEU A 1 87 ? 8.583 -4.092 3.685 1.00 86.88 87 LEU A O 1
ATOM 693 N N . TYR A 1 88 ? 9.037 -2.046 2.867 1.00 88.12 88 TYR A N 1
ATOM 694 C CA . TYR A 1 88 ? 7.714 -1.518 3.160 1.00 88.12 88 TYR A CA 1
ATOM 695 C C . TYR A 1 88 ? 6.632 -2.233 2.345 1.00 88.12 88 TYR A C 1
ATOM 697 O O . TYR A 1 88 ? 5.649 -2.725 2.908 1.00 88.12 88 TYR A O 1
ATOM 705 N N . PHE A 1 89 ? 6.829 -2.345 1.028 1.00 90.00 89 PHE A N 1
ATOM 706 C CA . PHE A 1 89 ? 5.867 -3.000 0.145 1.00 90.00 89 PHE A CA 1
ATOM 707 C C . PHE A 1 89 ? 5.671 -4.475 0.508 1.00 90.00 89 PHE A C 1
ATOM 709 O O . PHE A 1 89 ? 4.543 -4.959 0.505 1.00 90.00 89 PHE A O 1
ATOM 716 N N . SER A 1 90 ? 6.726 -5.177 0.929 1.00 88.31 90 SER A N 1
ATOM 717 C CA . SER A 1 90 ? 6.605 -6.569 1.383 1.00 88.31 90 SER A CA 1
ATOM 718 C C . SER A 1 90 ? 5.675 -6.753 2.597 1.00 88.31 90 SER A C 1
ATOM 720 O O . SER A 1 90 ? 5.103 -7.827 2.774 1.00 88.31 90 SER A O 1
ATOM 722 N N . ARG A 1 91 ? 5.505 -5.712 3.427 1.00 86.12 91 ARG A N 1
ATOM 723 C CA . ARG A 1 91 ? 4.699 -5.743 4.662 1.00 86.12 91 ARG A CA 1
ATOM 724 C C . ARG A 1 91 ? 3.304 -5.150 4.490 1.00 86.12 91 ARG A C 1
ATOM 726 O O . ARG A 1 91 ? 2.368 -5.597 5.147 1.00 86.12 91 ARG A O 1
ATOM 733 N N . PHE A 1 92 ? 3.181 -4.111 3.667 1.00 89.25 92 PHE A N 1
ATOM 734 C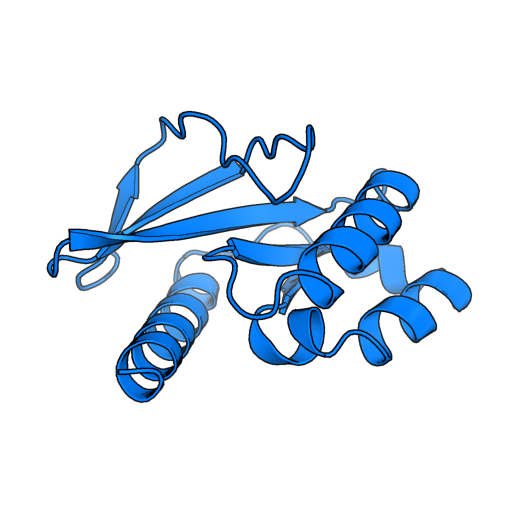 CA . PHE A 1 92 ? 1.974 -3.280 3.568 1.00 89.25 92 PHE A CA 1
ATOM 735 C C . PHE A 1 92 ? 1.465 -3.108 2.129 1.00 89.25 92 PHE A C 1
ATOM 737 O O . PHE A 1 92 ? 0.510 -2.369 1.881 1.00 89.25 92 PHE A O 1
ATOM 744 N N . GLY A 1 93 ? 2.100 -3.783 1.173 1.00 90.56 93 GLY A N 1
ATOM 745 C CA . GLY A 1 93 ? 1.752 -3.772 -0.238 1.00 90.56 93 GLY A CA 1
ATOM 746 C C . GLY A 1 93 ? 0.877 -4.950 -0.655 1.00 90.56 93 GLY A C 1
ATOM 747 O O . GLY A 1 93 ? 0.924 -6.038 -0.084 1.00 90.56 93 GLY A O 1
ATOM 748 N N . PHE A 1 94 ? 0.071 -4.743 -1.691 1.00 92.50 94 PHE A N 1
ATOM 749 C CA . PHE A 1 94 ? -0.693 -5.803 -2.337 1.00 92.50 94 PHE A CA 1
ATOM 750 C C . PHE A 1 94 ? -0.916 -5.508 -3.821 1.00 92.50 94 PHE A C 1
ATOM 752 O O . PHE A 1 94 ? -0.889 -4.363 -4.273 1.00 92.50 94 PHE A O 1
ATOM 759 N N . TYR A 1 95 ? -1.211 -6.557 -4.590 1.00 92.38 95 TYR A N 1
ATOM 760 C CA . TYR A 1 95 ? -1.475 -6.442 -6.023 1.00 92.38 95 TYR A CA 1
ATOM 761 C C . TYR A 1 95 ? -2.964 -6.541 -6.366 1.00 92.38 95 TYR A C 1
ATOM 763 O O . TYR A 1 95 ? -3.671 -7.424 -5.870 1.00 92.38 95 TYR A O 1
ATOM 771 N N . PHE A 1 96 ? -3.431 -5.716 -7.306 1.00 91.38 96 PHE A N 1
ATOM 772 C CA . PHE A 1 96 ? -4.799 -5.763 -7.842 1.00 91.38 96 PHE A CA 1
ATOM 773 C C . PHE A 1 96 ? -4.832 -5.736 -9.381 1.00 91.38 96 PHE A C 1
ATOM 775 O O . PHE A 1 96 ? -3.820 -5.481 -10.022 1.00 91.38 96 PHE A O 1
ATOM 782 N N . ARG A 1 97 ? -5.980 -6.059 -9.996 1.00 86.81 97 ARG A N 1
ATOM 783 C CA . ARG A 1 97 ? -6.184 -5.965 -11.460 1.00 86.81 97 ARG A CA 1
ATOM 784 C C . ARG A 1 97 ? -7.119 -4.812 -11.809 1.00 86.81 97 ARG A C 1
ATOM 786 O O . ARG A 1 97 ? -6.647 -3.769 -12.233 1.00 86.81 97 ARG A O 1
ATOM 793 N N . ASP A 1 98 ? -8.413 -4.985 -11.566 1.00 81.56 98 ASP A N 1
ATOM 794 C CA . ASP A 1 98 ? -9.422 -3.961 -11.878 1.00 81.56 98 ASP A CA 1
ATOM 795 C C . ASP A 1 98 ? -9.655 -3.018 -10.692 1.00 81.56 98 ASP A C 1
ATOM 797 O O . ASP A 1 98 ? -9.820 -1.817 -10.852 1.00 81.56 98 ASP A O 1
ATOM 801 N N . GLY A 1 99 ? -9.608 -3.569 -9.480 1.00 79.81 99 GLY A N 1
ATOM 802 C CA . GLY A 1 99 ? -9.693 -2.834 -8.224 1.00 79.81 99 GLY A CA 1
ATOM 803 C C . GLY A 1 99 ? -9.724 -3.801 -7.038 1.00 79.81 99 GLY A C 1
ATOM 804 O O . GLY A 1 99 ? -10.027 -4.991 -7.213 1.00 79.81 99 GLY A O 1
ATOM 805 N N . PRO A 1 100 ? -9.381 -3.346 -5.826 1.00 82.00 100 PRO A N 1
ATOM 806 C CA . PRO A 1 100 ? -9.528 -4.165 -4.635 1.00 82.00 100 PRO A CA 1
ATOM 807 C C . PRO A 1 100 ? -11.004 -4.265 -4.224 1.00 82.00 100 PRO A C 1
ATOM 809 O O . PRO A 1 100 ? -11.709 -3.270 -4.087 1.00 82.00 100 PRO A O 1
ATOM 812 N N . THR A 1 101 ? -11.494 -5.487 -4.015 1.00 83.50 101 THR A N 1
ATOM 813 C CA . THR A 1 101 ? -12.833 -5.712 -3.456 1.00 83.50 101 THR A CA 1
ATOM 814 C C . THR A 1 101 ? -12.770 -5.675 -1.936 1.00 83.50 101 THR A C 1
ATOM 816 O O . THR A 1 101 ? -11.769 -6.083 -1.350 1.00 83.50 101 THR A O 1
ATOM 819 N N . ILE A 1 102 ? -13.866 -5.289 -1.274 1.00 80.44 102 ILE A N 1
ATOM 820 C CA . ILE A 1 102 ? -13.959 -5.299 0.197 1.00 80.44 102 ILE A CA 1
ATOM 821 C C . ILE A 1 102 ? -13.504 -6.648 0.779 1.00 80.44 102 ILE A C 1
ATOM 823 O O . ILE A 1 102 ? -12.723 -6.685 1.720 1.00 80.44 102 ILE A O 1
ATOM 827 N N . SER A 1 103 ? -13.906 -7.765 0.168 1.00 81.81 103 SER A N 1
ATOM 828 C CA . SER A 1 103 ? -13.506 -9.109 0.604 1.00 81.81 103 SER A CA 1
ATOM 829 C C . SER A 1 103 ? -11.992 -9.362 0.572 1.00 81.81 103 SER A C 1
ATOM 831 O O . SER A 1 103 ? -11.508 -10.183 1.342 1.00 81.81 103 SER A O 1
ATOM 833 N N . LYS A 1 104 ? -11.250 -8.689 -0.318 1.00 84.88 104 LYS A N 1
ATOM 834 C CA . LYS A 1 104 ? -9.783 -8.759 -0.404 1.00 84.88 104 LYS A CA 1
ATOM 835 C C . LYS A 1 104 ? -9.100 -7.750 0.513 1.00 84.88 104 LYS A C 1
ATOM 837 O O . LYS A 1 104 ? -7.995 -8.012 0.963 1.00 84.88 104 LYS A O 1
ATOM 842 N N . ILE A 1 105 ? -9.756 -6.623 0.785 1.00 87.12 105 ILE A N 1
ATOM 843 C CA . ILE A 1 105 ? -9.244 -5.569 1.666 1.00 87.12 105 ILE A CA 1
ATOM 844 C C . ILE A 1 105 ? -9.305 -6.000 3.135 1.00 87.12 105 ILE A C 1
ATOM 846 O O . ILE A 1 105 ? -8.361 -5.744 3.870 1.00 87.12 105 ILE A O 1
ATOM 850 N N . ILE A 1 106 ? -10.375 -6.681 3.562 1.00 87.56 106 ILE A N 1
ATOM 851 C CA . ILE A 1 106 ? -10.576 -7.062 4.974 1.00 87.56 106 ILE A CA 1
ATOM 852 C C . ILE A 1 106 ? -9.367 -7.807 5.569 1.00 87.56 106 ILE A C 1
ATOM 854 O O . ILE A 1 106 ? -8.856 -7.349 6.589 1.00 87.56 106 ILE A O 1
ATOM 858 N N . PRO A 1 107 ? -8.846 -8.884 4.945 1.00 88.38 107 PRO A N 1
ATOM 859 C CA . PRO A 1 107 ? -7.676 -9.576 5.481 1.00 88.38 107 PRO A CA 1
ATOM 860 C C . PRO A 1 107 ? -6.436 -8.680 5.605 1.00 88.38 107 PRO A C 1
ATOM 862 O O . PRO A 1 107 ? -5.698 -8.813 6.575 1.00 88.38 107 PRO A O 1
ATOM 865 N N . LEU A 1 108 ? -6.232 -7.752 4.661 1.00 89.75 108 LEU A N 1
ATOM 866 C CA . LEU A 1 108 ? -5.099 -6.818 4.666 1.00 89.75 108 LEU A CA 1
ATOM 867 C C . LEU A 1 108 ? -5.203 -5.815 5.820 1.00 89.75 108 LEU A C 1
ATOM 869 O O . LEU A 1 108 ? -4.209 -5.522 6.479 1.00 89.75 108 LEU A O 1
ATOM 873 N N . LEU A 1 109 ? -6.412 -5.314 6.091 1.00 88.81 109 LEU A N 1
ATOM 874 C CA . LEU A 1 109 ? -6.674 -4.428 7.226 1.00 88.81 109 LEU A CA 1
ATOM 875 C C . LEU A 1 109 ? -6.432 -5.146 8.560 1.00 88.81 109 LEU A C 1
ATOM 877 O O . LEU A 1 109 ? -5.778 -4.602 9.450 1.00 88.81 109 LEU A O 1
ATOM 881 N N . ASP A 1 110 ? -6.914 -6.382 8.689 1.00 88.44 110 ASP A N 1
ATOM 882 C CA . ASP A 1 110 ? -6.741 -7.181 9.903 1.00 88.44 110 ASP A CA 1
ATOM 883 C C . ASP A 1 110 ? -5.270 -7.548 10.146 1.00 88.44 110 ASP A C 1
ATOM 885 O O . ASP A 1 110 ? -4.803 -7.553 11.288 1.00 88.44 110 ASP A O 1
ATOM 889 N N . GLU A 1 111 ? -4.523 -7.852 9.084 1.00 88.25 111 GLU A N 1
ATOM 890 C CA . GLU A 1 111 ? -3.084 -8.096 9.154 1.00 88.25 111 GLU A CA 1
ATOM 891 C C . GLU A 1 111 ? -2.314 -6.835 9.552 1.00 88.25 111 GLU A C 1
ATOM 893 O O . GLU A 1 111 ? -1.510 -6.878 10.488 1.00 88.25 111 GLU A O 1
ATOM 898 N N . TRP A 1 112 ? -2.615 -5.697 8.920 1.00 88.50 112 TRP A N 1
ATOM 899 C CA . TRP A 1 112 ? -2.040 -4.407 9.293 1.00 88.50 112 TRP A CA 1
ATOM 900 C C . TRP A 1 112 ? -2.291 -4.092 10.771 1.00 88.50 112 TRP A C 1
ATOM 902 O O . TRP A 1 112 ? -1.363 -3.740 11.500 1.00 88.50 112 TRP A O 1
ATOM 912 N N . PHE A 1 113 ? -3.520 -4.294 11.249 1.00 86.50 113 PHE A N 1
ATOM 913 C CA . PHE A 1 113 ? -3.876 -4.029 12.641 1.00 86.50 113 PHE A CA 1
ATOM 914 C C . PHE A 1 113 ? -3.092 -4.907 13.616 1.00 86.50 113 PHE A C 1
ATOM 916 O O . PHE A 1 113 ? -2.559 -4.399 14.602 1.00 86.50 113 PHE A O 1
ATOM 923 N N . LYS A 1 114 ? -2.932 -6.201 13.311 1.00 85.19 114 LYS A N 1
ATOM 924 C CA . LYS A 1 114 ? -2.079 -7.105 14.100 1.00 85.19 114 LYS A CA 1
ATOM 925 C C . LYS A 1 114 ? -0.619 -6.657 14.113 1.00 85.19 114 LYS A C 1
ATOM 927 O O . LYS A 1 114 ? 0.031 -6.776 15.148 1.00 85.19 114 LYS A O 1
ATOM 932 N N . ASN A 1 115 ? -0.098 -6.165 12.990 1.00 80.19 115 ASN A N 1
ATOM 933 C CA . ASN A 1 115 ? 1.285 -5.695 12.893 1.00 80.19 115 ASN A CA 1
ATOM 934 C C . ASN A 1 115 ? 1.507 -4.435 13.740 1.00 80.19 115 ASN A C 1
ATOM 936 O O . ASN A 1 115 ? 2.452 -4.393 14.520 1.00 80.19 115 ASN A O 1
ATOM 940 N N . VAL A 1 116 ? 0.584 -3.471 13.690 1.00 76.75 116 VAL A N 1
ATOM 941 C CA . VAL A 1 116 ? 0.650 -2.252 14.515 1.00 76.75 116 VAL A CA 1
ATOM 942 C C . VAL A 1 116 ? 0.470 -2.544 16.008 1.00 76.75 116 VAL A C 1
ATOM 944 O O . VAL A 1 116 ? 1.016 -1.830 16.843 1.00 76.75 116 VAL A O 1
ATOM 947 N N . GLN A 1 117 ? -0.262 -3.598 16.378 1.00 73.56 117 GLN A N 1
ATOM 948 C CA . GLN A 1 117 ? -0.372 -4.023 17.779 1.00 73.56 117 GLN A CA 1
ATOM 949 C C . GLN A 1 117 ? 0.913 -4.648 18.341 1.00 73.56 117 GLN A C 1
ATOM 951 O O . GLN A 1 117 ? 1.081 -4.644 19.554 1.00 73.56 117 GLN A O 1
ATOM 956 N N . LYS A 1 118 ? 1.793 -5.197 17.494 1.00 66.25 118 LYS A N 1
ATOM 957 C CA . LYS A 1 118 ? 3.057 -5.831 17.916 1.00 66.25 118 LYS A CA 1
ATOM 958 C C . LYS A 1 118 ? 4.220 -4.848 18.071 1.00 66.25 118 LYS A C 1
ATOM 960 O O . LYS A 1 118 ? 5.239 -5.223 18.637 1.00 66.25 118 LYS A O 1
ATOM 965 N N . GLU A 1 119 ? 4.090 -3.635 17.537 1.00 57.72 119 GLU A N 1
ATOM 966 C CA . GLU A 1 119 ? 5.099 -2.569 17.639 1.00 57.72 119 GLU A CA 1
ATOM 967 C C . GLU A 1 119 ? 4.911 -1.679 18.895 1.00 57.72 119 GLU A C 1
ATOM 969 O O . GLU A 1 119 ? 5.599 -0.668 19.034 1.00 57.72 119 GLU A O 1
ATOM 974 N N . LEU A 1 120 ? 4.003 -2.058 19.811 1.00 42.16 120 LEU A N 1
ATOM 975 C CA . LEU A 1 120 ? 3.808 -1.485 21.157 1.00 42.16 120 LEU A CA 1
ATOM 976 C C . LEU A 1 120 ? 4.351 -2.434 22.231 1.00 42.16 120 LEU A C 1
ATOM 978 O O . LEU A 1 120 ? 4.911 -1.916 23.221 1.00 42.16 120 LEU A O 1
#

Radius of gyration: 13.94 Å; chains: 1; bounding box: 35×28×38 Å

Secondary structure (DSSP, 8-state):
--BTTEEEES--PPEE-STT-EE--SEEEEETTS-EEEEEEE-TT-HHHHHHHHHHHHHSTT-SEEEEEEGGGGGSHHHHHHHHH-HHHHHHEEEESS---HHHHHHHHHHHHHHHHHT-

Sequence (120 aa):
NKIPAWELTSTADYLQFTGESVCFPDFLFTHSSGKKVAMELFHTWHAAPLVERLNQLDAQNSAPLLLGVNRNLLNNDELTERLESSLYFSRFGFYFRDGPTISKIIPLLDEWFKNVQKEL